Protein AF-A0A227IYP2-F1 (afdb_monomer)

Secondary structure (DSSP, 8-state):
----TTHHHHHHHHHTTT--SSTT-----GGGPPPHHHHHTT--HHHHHHHT--HHHHTT-----PPPPPPHHHHHHHHHS-TT-

pLDDT: mean 77.69, std 10.62, range [50.75, 90.12]

Nearest PDB structures (foldseek):
  9c88-assembly1_A  TM=8.654E-01  e=6.191E-08  Escherichia coli
  8et3-assembly1_A  TM=8.624E-01  e=2.124E-07  Escherichia coli
  6wrf-assembly1_C  TM=9.137E-01  e=6.850E-07  Escherichia coli K-12
  8et3-assembly1_F  TM=8.405E-01  e=1.765E-07  Escherichia coli
  9c88-assembly1_F  TM=8.348E-01  e=1.765E-07 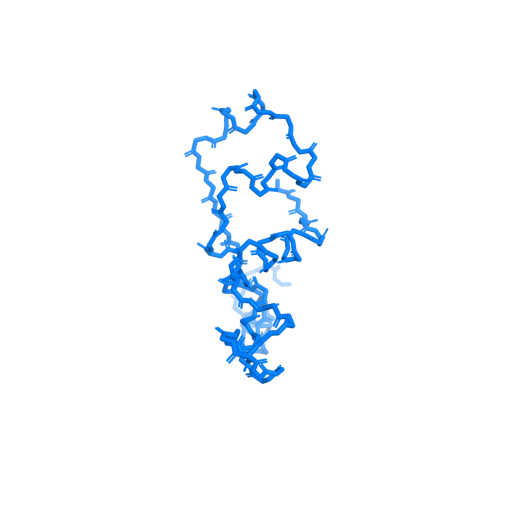 Escherichia coli

Foldseek 3Di:
DDDLPCLLVLLCVVVLPQQDPDPRGDPDDPVPDDDSQVSQVSDDPVSVVVSPDDSVVVVVCPDDDTDDDDDPVNVVCVVPPDPPD

Solvent-accessible surface area (backbone atoms only — not comparable to full-atom values): 5634 Å² total; per-residue (Å²): 140,77,86,68,81,67,48,51,57,52,42,46,60,62,75,49,69,59,65,54,93,56,102,85,36,58,82,78,59,87,88,70,68,73,52,64,42,65,40,45,73,66,67,49,73,68,45,46,41,74,72,67,47,56,69,76,60,55,72,71,48,90,72,85,83,70,74,66,74,81,50,73,67,54,52,52,44,57,70,72,68,53,97,82,104

Radius of gyration: 17.02 Å; Cα contacts (8 Å, |Δi|>4): 47; chains: 1; bounding box: 42×40×37 Å

Organism: Vibrio parahaemolyticus (NCBI:txid670)

Sequence (85 aa):
GGAFAGLDKVIEQRVATGTGIGFGAEVRSKNETKTVGELFTQVEPEDLVKYGLIPEFIGRLPVTTTLTELDEEALIQILCEPKNA

Mean predicted aligned error: 9.42 Å

Structure (mmCIF, N/CA/C/O backbone):
data_AF-A0A227IYP2-F1
#
_entry.id   AF-A0A227IYP2-F1
#
loop_
_atom_site.group_PDB
_atom_site.id
_atom_site.type_symbol
_atom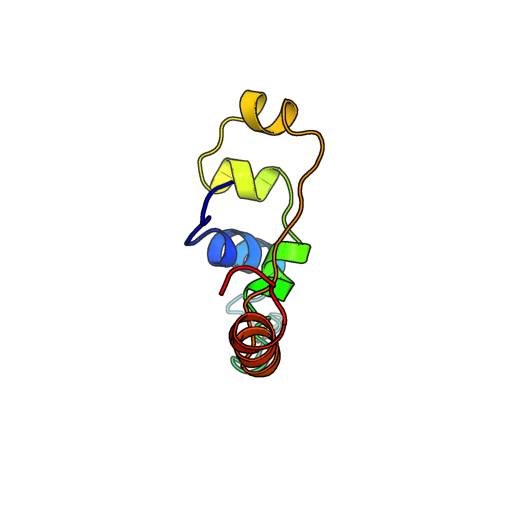_site.label_atom_id
_atom_site.label_alt_id
_atom_site.label_comp_id
_atom_site.label_asym_id
_atom_site.label_entity_id
_atom_site.label_seq_id
_atom_site.pdbx_PDB_ins_code
_atom_site.Cartn_x
_atom_site.Cartn_y
_atom_site.Cartn_z
_atom_site.occupancy
_atom_site.B_iso_or_equiv
_atom_site.auth_seq_id
_atom_site.auth_comp_id
_atom_site.auth_asym_id
_atom_site.auth_atom_id
_atom_site.pdbx_PDB_model_num
ATOM 1 N N . GLY A 1 1 ? -8.472 10.043 -1.933 1.00 58.81 1 GLY A N 1
ATOM 2 C CA . GLY A 1 1 ? -7.951 8.761 -1.425 1.00 58.81 1 GLY A CA 1
ATOM 3 C C . GLY A 1 1 ? -8.744 7.635 -2.048 1.00 58.81 1 GLY A C 1
ATOM 4 O O . GLY A 1 1 ? -9.912 7.850 -2.343 1.00 58.81 1 GLY A O 1
ATOM 5 N N . GLY A 1 2 ? -8.116 6.488 -2.294 1.00 73.31 2 GLY A N 1
ATOM 6 C CA . GLY A 1 2 ? -8.764 5.296 -2.842 1.00 73.31 2 GLY A CA 1
ATOM 7 C C . GLY A 1 2 ? -8.269 4.045 -2.120 1.00 73.31 2 GLY A C 1
ATOM 8 O O . GLY A 1 2 ? -7.176 4.056 -1.559 1.00 73.31 2 GLY A O 1
ATOM 9 N N . ALA A 1 3 ? -9.078 2.988 -2.116 1.00 69.44 3 ALA A N 1
ATOM 10 C CA . ALA A 1 3 ? -8.654 1.672 -1.658 1.00 69.44 3 ALA A C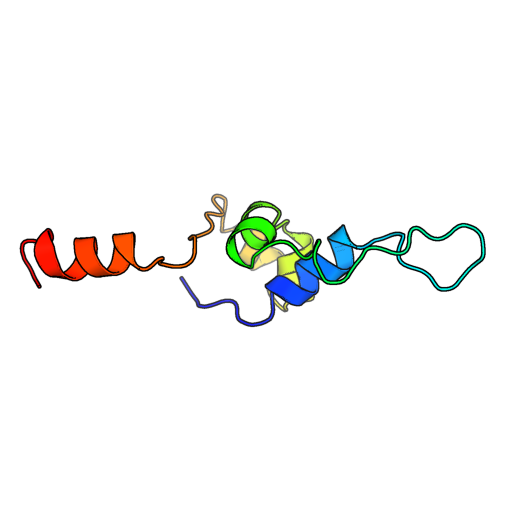A 1
ATOM 11 C C . ALA A 1 3 ? -7.864 1.017 -2.802 1.00 69.44 3 ALA A C 1
ATOM 13 O O . ALA A 1 3 ? -8.450 0.549 -3.777 1.00 69.44 3 ALA A O 1
ATOM 14 N N . PHE A 1 4 ? -6.533 1.072 -2.740 1.00 80.31 4 PHE A N 1
ATOM 15 C CA . PHE A 1 4 ? -5.627 0.532 -3.761 1.00 80.31 4 PHE A CA 1
ATOM 16 C C . PHE A 1 4 ? -5.545 -1.003 -3.677 1.00 80.31 4 PHE A C 1
ATOM 18 O O . PHE A 1 4 ? -4.500 -1.572 -3.371 1.00 80.31 4 PHE A O 1
ATOM 25 N N . ALA A 1 5 ? -6.673 -1.681 -3.891 1.00 82.25 5 ALA A N 1
ATOM 26 C CA . ALA A 1 5 ? -6.772 -3.133 -3.798 1.00 82.25 5 ALA A CA 1
ATOM 27 C C . ALA A 1 5 ? -5.866 -3.816 -4.836 1.00 82.25 5 ALA A C 1
ATOM 29 O O . ALA A 1 5 ? -5.985 -3.558 -6.032 1.00 82.25 5 ALA A O 1
ATOM 30 N N . GLY A 1 6 ? -4.982 -4.711 -4.393 1.00 83.44 6 GLY A N 1
ATOM 31 C CA . GLY A 1 6 ? -4.025 -5.401 -5.258 1.00 83.44 6 GLY A CA 1
ATOM 32 C C . GLY A 1 6 ? -2.675 -4.694 -5.398 1.00 83.44 6 GLY A C 1
ATOM 33 O O . GLY A 1 6 ? -1.758 -5.284 -5.969 1.00 83.44 6 GLY A O 1
ATOM 34 N N . LEU A 1 7 ? -2.515 -3.475 -4.866 1.00 87.50 7 LEU A N 1
ATOM 35 C CA . LEU A 1 7 ? -1.213 -2.800 -4.794 1.00 87.50 7 LEU A CA 1
ATOM 36 C C . LEU A 1 7 ? -0.238 -3.547 -3.869 1.00 87.50 7 LEU A C 1
ATOM 38 O O . LEU A 1 7 ? 0.955 -3.598 -4.148 1.00 87.50 7 LEU A O 1
ATOM 42 N N . ASP A 1 8 ? -0.756 -4.195 -2.826 1.00 86.44 8 ASP A N 1
ATOM 43 C CA . ASP A 1 8 ? -0.037 -5.100 -1.924 1.00 86.44 8 ASP A CA 1
ATOM 44 C C . ASP A 1 8 ? 0.753 -6.160 -2.696 1.00 86.44 8 ASP A C 1
ATOM 46 O O . ASP A 1 8 ? 1.940 -6.344 -2.445 1.00 86.44 8 ASP A O 1
ATOM 50 N N . LYS A 1 9 ? 0.138 -6.778 -3.711 1.00 86.75 9 LYS A N 1
ATOM 51 C CA . LYS A 1 9 ? 0.784 -7.801 -4.546 1.00 86.75 9 LYS A CA 1
ATOM 52 C C . LYS A 1 9 ? 1.894 -7.230 -5.419 1.00 86.75 9 LYS A C 1
ATOM 54 O O . LYS A 1 9 ? 2.898 -7.898 -5.643 1.00 86.75 9 LYS A O 1
ATOM 59 N N . VAL A 1 10 ? 1.715 -6.010 -5.929 1.00 88.50 10 VAL A N 1
ATOM 60 C CA . VAL A 1 10 ? 2.730 -5.331 -6.752 1.00 88.50 10 VAL A CA 1
ATOM 61 C C . VAL A 1 10 ? 3.966 -5.030 -5.906 1.00 88.50 10 VAL A C 1
ATOM 63 O O . VAL A 1 10 ? 5.085 -5.343 -6.316 1.00 88.50 10 VAL A O 1
ATOM 66 N N . ILE A 1 11 ? 3.754 -4.502 -4.698 1.00 87.81 11 ILE A N 1
ATOM 67 C CA . ILE A 1 11 ? 4.827 -4.215 -3.742 1.00 87.81 11 ILE A CA 1
ATOM 68 C C . ILE A 1 11 ? 5.495 -5.519 -3.285 1.00 87.81 11 ILE A C 1
ATOM 70 O O . ILE A 1 11 ? 6.723 -5.610 -3.257 1.00 87.81 11 ILE A O 1
ATOM 74 N N . GLU A 1 12 ? 4.710 -6.553 -2.969 1.00 85.75 12 GLU A N 1
ATOM 75 C CA . GLU A 1 12 ? 5.216 -7.866 -2.563 1.00 85.75 12 GLU A CA 1
ATOM 76 C C . GLU A 1 12 ? 6.115 -8.475 -3.642 1.00 85.75 12 GLU A C 1
ATOM 78 O O . GLU A 1 12 ? 7.228 -8.897 -3.335 1.00 85.75 12 GLU A O 1
ATOM 83 N N . GLN A 1 13 ? 5.695 -8.454 -4.910 1.00 85.12 13 GLN A N 1
ATOM 84 C CA . GLN A 1 13 ? 6.498 -8.9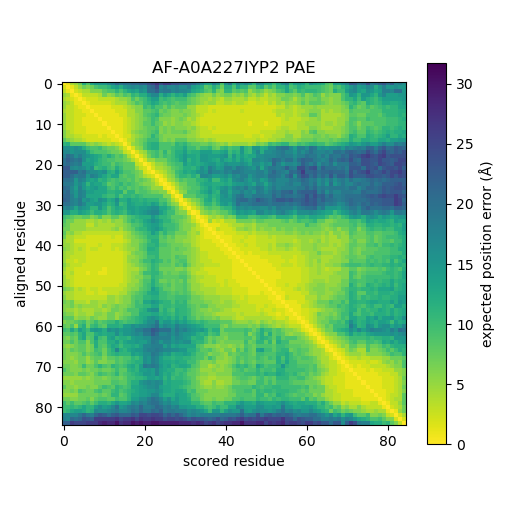62 -6.026 1.00 85.12 13 GLN A CA 1
ATOM 85 C C . GLN A 1 13 ? 7.859 -8.271 -6.134 1.00 85.12 13 GLN A C 1
ATOM 87 O O . GLN A 1 13 ? 8.858 -8.929 -6.424 1.00 85.12 13 GLN A O 1
ATOM 92 N N . ARG A 1 14 ? 7.922 -6.961 -5.873 1.00 86.12 14 ARG A N 1
ATOM 93 C CA . ARG A 1 14 ? 9.186 -6.218 -5.865 1.00 86.12 14 ARG A CA 1
ATOM 94 C C . ARG A 1 14 ? 10.042 -6.564 -4.642 1.00 86.12 14 ARG A C 1
ATOM 96 O O . ARG A 1 14 ? 11.239 -6.809 -4.773 1.00 86.12 14 ARG A O 1
ATOM 103 N N . VAL 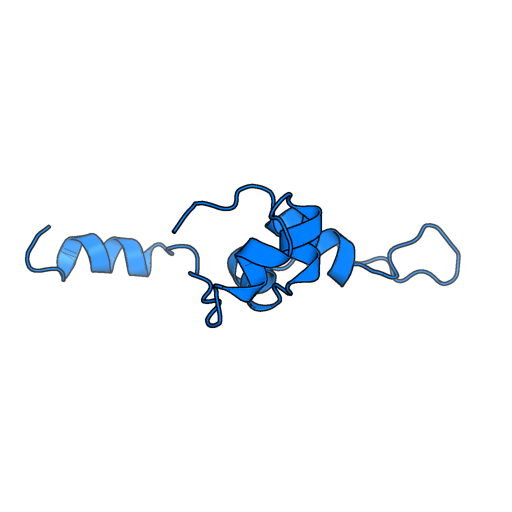A 1 15 ? 9.455 -6.610 -3.449 1.00 82.00 15 VAL A N 1
ATOM 104 C CA . VAL A 1 15 ? 10.181 -6.884 -2.190 1.00 82.00 15 VAL A CA 1
ATOM 105 C C . VAL A 1 15 ? 10.625 -8.354 -2.081 1.00 82.00 15 VAL A C 1
ATOM 107 O O . VAL A 1 15 ? 11.602 -8.672 -1.396 1.00 82.00 15 VAL A O 1
ATOM 110 N N . ALA A 1 16 ? 9.947 -9.268 -2.774 1.00 75.06 16 ALA A N 1
ATOM 111 C CA . ALA A 1 16 ? 10.260 -10.696 -2.814 1.00 75.06 16 ALA A CA 1
ATOM 112 C C . ALA A 1 16 ? 11.364 -11.074 -3.825 1.00 75.06 16 ALA A C 1
ATOM 114 O O . ALA A 1 16 ? 11.610 -12.267 -4.040 1.00 75.06 16 ALA A O 1
ATOM 115 N N . THR A 1 17 ? 12.049 -10.095 -4.432 1.00 63.88 17 THR A N 1
ATOM 116 C CA . THR A 1 17 ? 13.152 -10.326 -5.382 1.00 63.88 17 THR A CA 1
ATOM 117 C C . THR A 1 17 ? 14.222 -11.239 -4.759 1.00 63.88 17 THR A C 1
ATOM 119 O O . THR A 1 17 ? 14.807 -10.899 -3.736 1.00 63.88 17 THR A O 1
ATOM 122 N N . GLY A 1 18 ? 14.453 -12.417 -5.359 1.00 59.88 18 GLY A N 1
ATOM 123 C CA . GLY A 1 18 ? 15.370 -13.457 -4.849 1.00 59.88 18 GLY A CA 1
ATOM 124 C C . GLY A 1 18 ? 14.710 -14.803 -4.504 1.00 59.88 18 GLY A C 1
ATOM 125 O O . GLY A 1 18 ? 15.405 -15.809 -4.363 1.00 59.88 18 GLY A O 1
ATOM 126 N N . THR A 1 19 ? 13.376 -14.857 -4.454 1.00 62.34 19 THR A N 1
ATOM 127 C CA . THR A 1 19 ? 12.590 -16.090 -4.243 1.00 62.34 19 THR A CA 1
ATOM 128 C C . THR A 1 19 ? 12.417 -16.880 -5.553 1.00 62.34 19 THR A C 1
ATOM 130 O O . THR A 1 19 ? 11.342 -16.973 -6.138 1.00 62.34 19 THR A O 1
ATOM 133 N N . GLY A 1 20 ? 13.520 -17.405 -6.088 1.00 62.69 20 GLY A N 1
ATOM 134 C CA . GLY A 1 20 ? 13.529 -18.231 -7.302 1.00 62.69 20 GLY A CA 1
ATOM 135 C C . GLY A 1 20 ? 13.460 -19.736 -7.022 1.00 62.69 20 GLY A C 1
ATOM 136 O O . GLY A 1 20 ? 13.698 -20.197 -5.912 1.00 62.69 20 GLY A O 1
ATOM 137 N N . ILE A 1 21 ? 13.194 -20.539 -8.054 1.00 67.38 21 ILE A N 1
ATOM 138 C CA . ILE A 1 21 ? 13.479 -21.981 -8.016 1.00 67.38 21 ILE A CA 1
ATOM 139 C C . ILE A 1 21 ? 14.945 -22.158 -8.432 1.00 67.38 21 ILE A C 1
ATOM 141 O O . ILE A 1 21 ? 15.299 -21.889 -9.577 1.00 67.38 21 ILE A O 1
ATOM 145 N N . GLY A 1 22 ? 15.809 -22.587 -7.511 1.00 64.81 22 GLY A N 1
ATOM 146 C CA . GLY A 1 22 ? 17.223 -22.843 -7.793 1.00 64.81 22 GLY A CA 1
ATOM 147 C C . GLY A 1 22 ? 18.046 -23.071 -6.526 1.00 64.81 22 GLY A C 1
ATOM 148 O O . GLY A 1 22 ? 17.687 -22.599 -5.454 1.00 64.81 22 GLY A O 1
ATOM 149 N N . PHE A 1 23 ? 19.170 -23.781 -6.648 1.00 69.50 23 PHE A N 1
ATOM 150 C CA . PHE A 1 23 ? 20.019 -24.208 -5.521 1.00 69.50 23 PHE A CA 1
ATOM 151 C C . PHE A 1 23 ? 20.633 -23.069 -4.678 1.00 69.50 23 PHE A C 1
ATOM 153 O O . PHE A 1 23 ? 21.205 -23.345 -3.629 1.00 69.50 23 PHE A O 1
ATOM 160 N N . GLY A 1 24 ? 20.526 -21.810 -5.120 1.00 68.38 24 GLY A N 1
ATOM 161 C CA . GLY A 1 24 ? 20.972 -20.617 -4.388 1.00 68.38 24 GLY A CA 1
ATOM 162 C C . GLY A 1 24 ? 19.854 -19.620 -4.069 1.00 68.38 24 GLY A C 1
ATOM 163 O O . GLY A 1 24 ? 20.153 -18.471 -3.764 1.00 68.38 24 GLY A O 1
ATOM 164 N N . ALA A 1 25 ? 18.585 -20.013 -4.203 1.00 69.88 25 ALA A N 1
ATOM 165 C CA . ALA A 1 25 ? 17.459 -19.139 -3.904 1.00 69.88 25 ALA A CA 1
ATOM 166 C C . ALA A 1 25 ? 17.079 -19.197 -2.419 1.00 69.88 25 ALA A C 1
ATOM 168 O O . ALA A 1 25 ? 16.974 -20.279 -1.836 1.00 69.88 25 ALA A O 1
ATOM 169 N N . GLU A 1 26 ? 16.825 -18.034 -1.818 1.00 65.62 26 GLU A N 1
ATOM 170 C CA . GLU A 1 26 ? 16.229 -17.965 -0.485 1.00 65.62 26 GLU A CA 1
ATOM 171 C C . GLU A 1 26 ? 14.751 -18.356 -0.570 1.00 65.62 26 GLU A C 1
ATOM 173 O O . GLU A 1 26 ? 13.921 -17.644 -1.140 1.00 65.62 26 GLU A O 1
ATOM 178 N N . VAL A 1 27 ? 14.411 -19.512 0.002 1.00 64.31 27 VAL A N 1
ATOM 179 C CA . VAL A 1 27 ? 13.022 -19.958 0.130 1.00 64.31 27 VAL A CA 1
ATOM 180 C C . VAL A 1 27 ? 12.428 -19.304 1.374 1.00 64.31 27 VAL A C 1
ATOM 182 O O . VAL A 1 27 ? 12.628 -19.782 2.489 1.00 64.31 27 VAL A O 1
ATOM 185 N N . ARG A 1 28 ? 11.696 -18.200 1.191 1.00 63.19 28 ARG A N 1
ATOM 186 C CA . ARG A 1 28 ? 10.942 -17.570 2.284 1.00 63.19 28 ARG A CA 1
ATOM 187 C C . ARG A 1 28 ? 9.739 -18.432 2.669 1.00 63.19 28 ARG A C 1
ATOM 189 O O . ARG A 1 28 ? 9.014 -18.933 1.807 1.00 63.19 28 ARG A O 1
ATOM 196 N N . SER A 1 29 ? 9.534 -18.622 3.972 1.00 59.44 29 SER A N 1
ATOM 197 C CA . SER A 1 29 ? 8.391 -19.369 4.505 1.00 59.44 29 SER A CA 1
ATOM 198 C C . SER A 1 29 ? 7.104 -18.555 4.357 1.00 59.44 29 SER A C 1
ATOM 200 O O . SER A 1 29 ? 7.112 -17.340 4.535 1.00 59.44 29 SER A O 1
ATOM 202 N N . LYS A 1 30 ? 5.968 -19.221 4.108 1.00 57.03 30 LYS A N 1
ATOM 203 C CA . LYS A 1 30 ? 4.641 -18.573 4.037 1.00 57.03 30 LYS A CA 1
ATOM 204 C C . LYS A 1 30 ? 4.226 -17.853 5.329 1.00 57.03 30 LYS A C 1
ATOM 206 O O . LYS A 1 30 ? 3.280 -17.087 5.294 1.00 57.03 30 LYS A O 1
ATOM 211 N N . ASN A 1 31 ? 4.905 -18.102 6.449 1.00 54.47 31 ASN A N 1
ATOM 212 C CA . ASN A 1 31 ? 4.661 -17.412 7.722 1.00 54.47 31 ASN A CA 1
ATOM 213 C C . ASN A 1 31 ? 5.442 -16.093 7.873 1.00 54.47 31 ASN A C 1
ATOM 215 O O . ASN A 1 31 ? 5.293 -15.425 8.888 1.00 54.47 31 ASN A O 1
ATOM 219 N N . GLU A 1 32 ? 6.277 -15.729 6.899 1.00 59.47 32 GLU A N 1
ATOM 220 C CA . GLU A 1 32 ? 7.082 -14.498 6.902 1.00 59.47 32 GLU A CA 1
ATOM 221 C C . GLU A 1 32 ? 6.511 -13.426 5.952 1.00 59.47 32 GLU A C 1
ATOM 223 O O . GLU A 1 32 ? 7.168 -12.436 5.628 1.00 59.47 32 GLU A O 1
ATOM 228 N N . THR A 1 33 ? 5.286 -13.630 5.458 1.00 64.31 33 THR A N 1
ATOM 229 C CA . THR A 1 33 ? 4.560 -12.636 4.662 1.00 64.31 33 THR A CA 1
ATOM 230 C C . THR A 1 33 ? 4.191 -11.445 5.533 1.00 64.31 33 THR A C 1
ATOM 232 O O . THR A 1 33 ? 3.442 -11.582 6.500 1.00 64.31 33 THR A O 1
ATOM 235 N N . LYS A 1 34 ? 4.721 -10.278 5.160 1.00 71.75 34 LYS A N 1
ATOM 236 C CA . LYS A 1 34 ? 4.382 -8.981 5.753 1.00 71.75 34 LYS A CA 1
ATOM 237 C C . LYS A 1 34 ? 2.881 -8.716 5.625 1.00 71.75 34 LYS A C 1
ATOM 239 O O . LYS A 1 34 ? 2.259 -9.101 4.634 1.00 71.75 34 LYS A O 1
ATOM 244 N N . THR A 1 35 ? 2.311 -8.035 6.611 1.00 79.25 35 THR A N 1
ATOM 245 C CA . THR A 1 35 ? 0.914 -7.579 6.564 1.00 79.25 35 THR A CA 1
ATOM 246 C C . THR A 1 35 ? 0.715 -6.520 5.472 1.00 79.25 35 THR A C 1
ATOM 248 O O . THR A 1 35 ? 1.670 -5.878 5.027 1.00 79.25 35 THR A O 1
ATOM 251 N N . VAL A 1 36 ? -0.532 -6.295 5.039 1.00 76.88 36 VAL A N 1
ATOM 252 C CA . VAL A 1 36 ? -0.856 -5.293 4.003 1.00 76.88 36 VAL A CA 1
ATOM 253 C C . VAL A 1 36 ? -0.374 -3.901 4.418 1.00 76.88 36 VAL A C 1
ATOM 255 O O . VAL A 1 36 ? 0.243 -3.197 3.618 1.00 76.88 36 VAL A O 1
ATOM 258 N N . GLY A 1 37 ? -0.574 -3.532 5.688 1.00 78.81 37 GLY A N 1
ATOM 259 C CA . GLY A 1 37 ? -0.080 -2.271 6.243 1.00 78.81 37 GLY A CA 1
ATOM 260 C C . GLY A 1 37 ? 1.443 -2.127 6.140 1.00 78.81 37 GLY A C 1
ATOM 261 O O . GLY A 1 37 ? 1.937 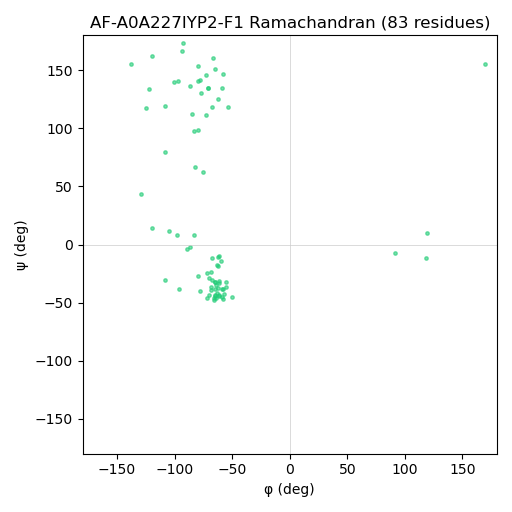-1.091 5.700 1.00 78.81 37 GLY A O 1
ATOM 262 N N . GLU A 1 38 ? 2.198 -3.177 6.472 1.00 81.12 38 GLU A N 1
ATOM 263 C CA . GLU A 1 38 ? 3.666 -3.196 6.375 1.00 81.12 38 GLU A CA 1
ATOM 264 C C . GLU A 1 38 ? 4.190 -3.207 4.934 1.00 81.12 38 GLU A C 1
ATOM 266 O O . GLU A 1 38 ? 5.296 -2.734 4.666 1.00 81.12 38 GLU A O 1
ATOM 271 N N . LEU A 1 39 ? 3.436 -3.769 3.989 1.00 83.44 39 LEU A N 1
ATOM 272 C CA . LEU A 1 39 ? 3.763 -3.660 2.568 1.00 83.44 39 LEU A CA 1
ATOM 273 C C . LEU A 1 39 ? 3.541 -2.228 2.088 1.00 83.44 39 LEU A C 1
ATOM 275 O O . LEU A 1 39 ? 4.396 -1.660 1.417 1.00 83.44 39 LEU A O 1
ATOM 279 N N . PHE A 1 40 ? 2.437 -1.607 2.490 1.00 85.12 40 PHE A N 1
ATOM 280 C CA . PHE A 1 40 ? 2.085 -0.259 2.067 1.00 85.12 40 PHE A CA 1
ATOM 281 C C . PHE A 1 40 ? 3.101 0.784 2.550 1.00 85.12 40 PHE A C 1
ATOM 283 O O . PHE A 1 40 ? 3.415 1.701 1.799 1.00 85.12 40 PHE A O 1
ATOM 290 N N . THR A 1 41 ? 3.703 0.633 3.736 1.00 84.50 41 THR A N 1
ATOM 291 C CA . THR A 1 41 ? 4.789 1.530 4.195 1.00 84.50 41 THR A CA 1
ATOM 292 C C . THR A 1 41 ? 6.037 1.500 3.308 1.00 84.50 41 THR A C 1
ATOM 294 O O . THR A 1 41 ? 6.836 2.431 3.361 1.00 84.50 41 THR A O 1
ATOM 297 N N . GLN A 1 42 ? 6.201 0.467 2.481 1.00 85.44 42 GLN A N 1
ATOM 298 C CA . GLN A 1 42 ? 7.303 0.327 1.529 1.00 85.44 42 GLN A CA 1
ATOM 299 C C . GLN A 1 42 ? 6.926 0.768 0.107 1.00 85.44 42 GLN A C 1
ATOM 301 O O . GLN A 1 42 ? 7.705 0.528 -0.809 1.00 85.44 42 GLN A O 1
ATOM 306 N N . VAL A 1 43 ? 5.754 1.367 -0.123 1.00 87.38 43 VAL A N 1
ATOM 307 C CA . VAL A 1 43 ? 5.328 1.771 -1.473 1.00 87.38 43 VAL A CA 1
ATOM 308 C C . VAL A 1 43 ? 6.319 2.750 -2.116 1.00 87.38 43 VAL A C 1
ATOM 310 O O . VAL A 1 43 ? 6.735 3.729 -1.496 1.00 87.38 43 VAL A O 1
ATOM 313 N N . GLU A 1 44 ? 6.662 2.524 -3.384 1.00 87.38 44 GLU A N 1
ATOM 314 C CA . GLU A 1 44 ? 7.435 3.469 -4.196 1.00 87.38 44 GLU A CA 1
ATOM 315 C C . GLU A 1 44 ? 6.644 3.922 -5.435 1.00 87.38 44 GLU A C 1
ATOM 317 O O . GLU A 1 44 ? 5.689 3.261 -5.858 1.00 87.38 44 GLU A O 1
ATOM 322 N N . PRO A 1 45 ? 7.048 5.035 -6.080 1.00 86.88 45 PRO A N 1
ATOM 323 C CA . PRO A 1 45 ? 6.389 5.527 -7.288 1.00 86.88 45 PRO A CA 1
ATOM 324 C C . PRO A 1 45 ? 6.311 4.498 -8.421 1.00 86.88 45 PRO A C 1
ATOM 326 O O . PRO A 1 45 ? 5.342 4.495 -9.176 1.00 86.88 45 PRO A O 1
ATOM 329 N N . GLU A 1 46 ? 7.296 3.605 -8.548 1.00 88.19 46 GLU A N 1
ATOM 330 C CA . GLU A 1 46 ? 7.273 2.564 -9.580 1.00 88.19 46 GLU A CA 1
ATOM 331 C C . GLU A 1 46 ? 6.167 1.520 -9.372 1.00 88.19 46 GLU A C 1
ATOM 333 O O . GLU A 1 46 ? 5.618 1.016 -10.356 1.00 88.19 46 GLU A O 1
ATOM 338 N N . ASP A 1 47 ? 5.782 1.240 -8.124 1.00 89.88 47 ASP A N 1
ATOM 339 C CA . ASP A 1 47 ? 4.674 0.334 -7.809 1.00 89.88 47 ASP A CA 1
ATOM 340 C C . ASP A 1 47 ? 3.347 0.952 -8.251 1.00 89.88 47 ASP A C 1
ATOM 342 O O . ASP A 1 47 ? 2.494 0.276 -8.823 1.00 89.88 47 ASP A O 1
ATOM 346 N N . LEU A 1 48 ? 3.201 2.266 -8.062 1.00 88.25 48 LEU A N 1
ATOM 347 C CA . LEU A 1 48 ? 2.034 3.034 -8.496 1.00 88.25 48 LEU A CA 1
ATOM 348 C C . LEU A 1 48 ? 1.907 3.060 -10.024 1.00 88.25 48 LEU A C 1
ATOM 350 O O . LEU A 1 48 ? 0.799 2.934 -10.550 1.00 88.25 48 LEU A O 1
ATOM 354 N N . VAL A 1 49 ? 3.029 3.165 -10.743 1.00 88.94 49 VAL A N 1
ATOM 355 C CA . VAL A 1 49 ? 3.042 3.065 -12.211 1.00 88.94 49 VAL A CA 1
ATOM 356 C C . VAL A 1 49 ? 2.643 1.663 -12.665 1.00 88.94 49 VAL A C 1
ATOM 358 O O . VAL A 1 49 ? 1.765 1.526 -13.515 1.00 88.94 49 VAL A O 1
ATOM 361 N N . LYS A 1 50 ? 3.225 0.612 -12.070 1.00 89.00 50 LYS A N 1
ATOM 362 C CA . LYS A 1 50 ? 2.881 -0.792 -12.369 1.00 89.00 50 LYS A CA 1
ATOM 363 C C . LYS A 1 50 ? 1.421 -1.121 -12.046 1.00 89.00 50 LYS A C 1
ATOM 365 O O . LYS A 1 50 ? 0.808 -1.912 -12.755 1.00 89.00 50 LYS A O 1
ATOM 370 N N . TYR A 1 51 ? 0.861 -0.495 -11.014 1.00 89.94 51 TYR A N 1
ATOM 371 C CA . TYR A 1 51 ? -0.551 -0.602 -10.653 1.00 89.94 51 TYR A CA 1
ATOM 372 C C . TYR A 1 51 ? -1.486 0.060 -11.684 1.00 89.94 51 TYR A C 1
ATOM 374 O O . TYR A 1 51 ? -2.649 -0.322 -11.792 1.00 89.94 51 TYR A O 1
ATOM 382 N N . GLY A 1 52 ? -0.985 1.018 -12.473 1.00 87.50 52 GLY A N 1
ATOM 383 C CA . GLY A 1 52 ? -1.721 1.650 -13.573 1.00 87.50 52 GLY A CA 1
ATOM 384 C C . GLY A 1 52 ? -1.914 3.161 -13.439 1.00 87.50 52 GLY A C 1
ATOM 385 O O . GLY A 1 52 ? -2.677 3.745 -14.208 1.00 87.50 52 GLY A O 1
ATOM 386 N N . LEU A 1 53 ? -1.247 3.817 -12.485 1.00 87.38 53 LEU A N 1
ATOM 387 C CA . LEU A 1 53 ? -1.217 5.278 -12.422 1.00 87.38 53 LEU A CA 1
ATOM 388 C C . LEU A 1 53 ? -0.202 5.836 -13.425 1.00 87.38 53 LEU A C 1
ATOM 390 O O . LEU A 1 53 ? 0.892 5.307 -13.599 1.00 87.38 53 LEU A O 1
ATOM 394 N N . ILE A 1 54 ? -0.549 6.948 -14.069 1.00 90.12 54 ILE A N 1
ATOM 395 C CA . ILE A 1 54 ? 0.362 7.615 -15.003 1.00 90.12 54 ILE A CA 1
ATOM 396 C C . ILE A 1 54 ? 1.430 8.432 -14.242 1.00 90.12 54 ILE A C 1
ATOM 398 O O . ILE A 1 54 ? 1.097 9.072 -13.234 1.00 90.12 54 ILE A O 1
ATOM 402 N N . PRO A 1 55 ? 2.697 8.459 -14.701 1.00 85.50 55 PRO A N 1
ATOM 403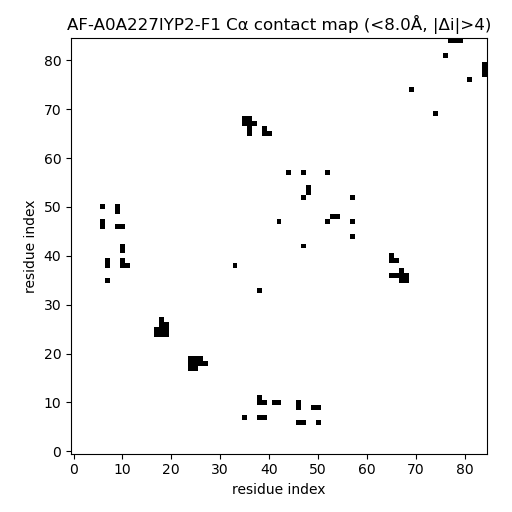 C CA . PRO A 1 55 ? 3.792 9.161 -14.021 1.00 85.50 55 PRO A CA 1
ATOM 404 C C . PRO A 1 55 ? 3.518 10.645 -13.752 1.00 85.50 55 PRO A C 1
ATOM 406 O O . PRO A 1 55 ? 3.867 11.166 -12.692 1.00 85.50 55 PRO A O 1
ATOM 409 N N . GLU A 1 56 ? 2.840 11.329 -14.673 1.00 89.06 56 GLU A N 1
ATOM 410 C CA . GLU A 1 56 ? 2.496 12.746 -14.552 1.00 89.06 56 GLU A CA 1
ATOM 411 C C . GLU A 1 56 ? 1.528 13.011 -13.397 1.00 89.06 56 GLU A C 1
ATOM 413 O O . GLU A 1 56 ? 1.567 14.079 -12.786 1.00 89.06 56 GLU A O 1
ATOM 418 N N . PHE A 1 57 ? 0.648 12.053 -13.095 1.00 83.31 57 PHE A N 1
ATOM 419 C CA . PHE A 1 57 ? -0.306 12.156 -11.994 1.00 83.31 57 PHE A CA 1
ATOM 420 C C . PHE A 1 57 ? 0.369 11.879 -10.649 1.00 83.31 57 PHE A C 1
ATOM 422 O O . PHE A 1 57 ? 0.134 12.612 -9.690 1.00 83.31 57 PHE A O 1
ATOM 429 N N . ILE A 1 58 ? 1.268 10.892 -10.596 1.00 83.62 58 ILE A N 1
ATOM 430 C CA . ILE A 1 58 ? 2.065 10.585 -9.398 1.00 83.62 58 ILE A CA 1
ATOM 431 C C . ILE A 1 58 ? 2.975 11.770 -9.047 1.00 83.62 58 ILE A C 1
ATOM 433 O O . ILE A 1 58 ? 3.039 12.174 -7.891 1.00 83.62 58 ILE A O 1
ATOM 437 N N . GLY A 1 59 ? 3.601 12.409 -10.041 1.00 81.75 59 GLY A N 1
ATOM 438 C CA . GLY A 1 59 ? 4.449 13.589 -9.833 1.00 81.75 59 GLY A CA 1
ATOM 439 C C . GLY A 1 59 ? 3.719 14.815 -9.265 1.00 81.75 59 GLY A C 1
ATOM 440 O O . GLY A 1 59 ? 4.361 15.719 -8.736 1.00 81.75 59 GLY A O 1
ATOM 441 N N . ARG A 1 60 ? 2.381 14.857 -9.337 1.00 86.75 60 ARG A N 1
ATOM 442 C CA . ARG A 1 60 ? 1.547 15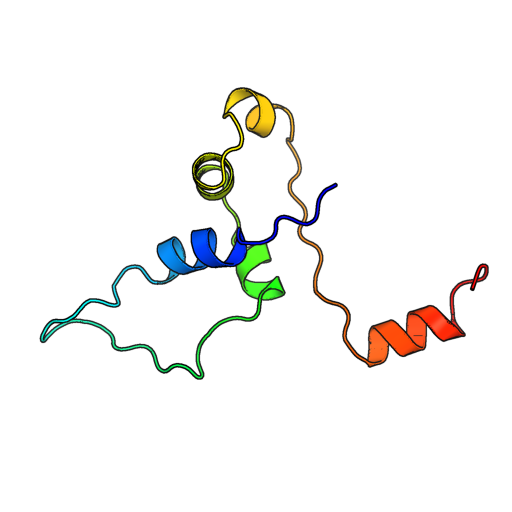.908 -8.721 1.00 86.75 60 ARG A CA 1
ATOM 443 C C . ARG A 1 60 ? 1.127 15.589 -7.286 1.00 86.75 60 ARG A C 1
ATOM 445 O O . ARG A 1 60 ? 0.487 16.427 -6.653 1.00 86.75 60 ARG A O 1
ATOM 452 N N . LEU A 1 61 ? 1.470 14.407 -6.777 1.00 76.00 61 LEU A N 1
ATOM 453 C CA . LEU A 1 61 ? 1.198 13.961 -5.415 1.00 76.00 61 LEU A CA 1
ATOM 454 C C . LEU A 1 61 ? 2.519 13.942 -4.624 1.00 76.00 61 LEU A C 1
ATOM 456 O O . LEU A 1 61 ? 3.118 12.884 -4.452 1.00 76.00 61 LEU A O 1
ATOM 460 N N . PRO A 1 62 ? 3.003 15.102 -4.135 1.00 66.69 62 PRO A N 1
ATOM 461 C CA . PRO A 1 62 ? 4.289 15.195 -3.437 1.00 66.69 62 PRO A CA 1
ATOM 462 C C . PRO A 1 62 ? 4.302 14.482 -2.077 1.00 66.69 62 PRO A C 1
ATOM 464 O O . PRO A 1 62 ? 5.365 14.313 -1.488 1.00 66.69 62 PRO A O 1
ATOM 467 N N . VAL A 1 63 ? 3.134 14.082 -1.562 1.00 68.88 63 VAL A N 1
ATOM 468 C CA . VAL A 1 63 ? 2.984 13.396 -0.277 1.00 68.88 63 VAL A CA 1
ATOM 469 C C . VAL A 1 63 ? 2.229 12.094 -0.503 1.00 68.88 63 VAL A C 1
ATOM 471 O O . VAL A 1 63 ? 1.065 12.107 -0.904 1.00 68.88 63 VAL A O 1
ATOM 474 N N . THR A 1 64 ? 2.894 10.975 -0.220 1.00 67.44 64 THR A N 1
ATOM 475 C CA . THR A 1 64 ? 2.274 9.648 -0.173 1.00 67.44 64 THR A CA 1
ATOM 476 C C . THR A 1 64 ? 2.209 9.223 1.290 1.00 67.44 64 THR A C 1
ATOM 478 O O . THR A 1 64 ? 3.237 9.143 1.957 1.00 67.44 64 THR A O 1
ATOM 481 N N . THR A 1 65 ? 1.003 8.995 1.807 1.00 64.25 65 THR A N 1
ATOM 482 C CA . THR A 1 65 ? 0.778 8.479 3.164 1.00 64.25 65 THR A CA 1
ATOM 483 C C . THR A 1 65 ? -0.013 7.193 3.061 1.00 64.25 65 THR A C 1
ATOM 485 O O . THR A 1 65 ? -1.001 7.123 2.327 1.00 64.25 65 THR A O 1
ATOM 488 N N . THR A 1 66 ? 0.422 6.184 3.799 1.00 72.38 66 THR A N 1
ATOM 489 C CA . THR A 1 66 ? -0.249 4.894 3.876 1.00 72.38 66 THR A CA 1
ATOM 490 C C . THR A 1 66 ? -1.061 4.822 5.161 1.00 72.38 66 THR A C 1
ATOM 492 O O . THR A 1 66 ? -0.643 5.330 6.200 1.00 72.38 66 THR A O 1
ATOM 495 N N . LEU A 1 67 ? -2.263 4.252 5.071 1.00 70.94 67 LEU A N 1
ATOM 496 C CA . LEU A 1 67 ? -3.077 3.948 6.243 1.00 70.94 67 LEU A CA 1
ATOM 497 C C . LEU A 1 67 ? -2.859 2.487 6.621 1.00 70.94 67 LEU A C 1
ATOM 499 O O . LEU A 1 67 ? -2.751 1.629 5.744 1.00 70.94 67 LEU A O 1
ATOM 503 N N . THR A 1 68 ? -2.792 2.224 7.919 1.00 73.31 68 THR A N 1
ATOM 504 C CA . THR A 1 68 ? -2.788 0.869 8.466 1.00 73.31 68 THR A CA 1
ATOM 505 C C . THR A 1 68 ? -4.207 0.313 8.501 1.00 73.31 68 THR A C 1
ATOM 507 O O . THR A 1 68 ? -5.182 1.067 8.563 1.00 73.31 68 THR A O 1
ATOM 510 N N . GLU A 1 69 ? -4.327 -1.011 8.450 1.00 76.19 69 GLU A N 1
ATOM 511 C CA . GLU A 1 69 ? -5.608 -1.678 8.685 1.00 76.19 69 GLU A CA 1
ATOM 512 C C . GLU A 1 69 ? -6.066 -1.449 10.133 1.00 76.19 69 GLU A C 1
ATOM 514 O O . GLU A 1 69 ? -5.245 -1.238 11.027 1.00 76.19 69 GLU A O 1
ATOM 519 N N . LEU A 1 70 ? -7.385 -1.447 10.343 1.00 82.75 70 LEU A N 1
ATOM 520 C CA . LEU A 1 70 ? -7.967 -1.341 11.679 1.00 82.75 70 LEU A CA 1
ATOM 521 C C . LEU A 1 70 ? -7.846 -2.691 12.385 1.00 82.75 70 LEU A C 1
ATOM 523 O O . LEU A 1 70 ? -8.243 -3.716 11.827 1.00 82.75 70 LEU A O 1
ATOM 527 N N . ASP A 1 71 ? -7.344 -2.677 13.612 1.00 82.69 71 ASP A N 1
ATOM 528 C CA . ASP A 1 71 ? -7.401 -3.812 14.524 1.00 82.69 71 ASP A CA 1
ATOM 529 C C . ASP A 1 71 ? -8.649 -3.736 15.420 1.00 82.69 71 ASP A C 1
ATOM 531 O O . ASP A 1 71 ? -9.432 -2.783 15.380 1.00 82.69 71 ASP A O 1
ATOM 535 N N . GLU A 1 72 ? -8.879 -4.789 16.204 1.00 86.25 72 GLU A N 1
ATOM 536 C CA . GLU A 1 72 ? -10.034 -4.872 17.103 1.00 86.25 72 GLU A CA 1
ATOM 537 C C . GLU A 1 72 ? -10.052 -3.719 18.119 1.00 86.25 72 GLU A C 1
ATOM 539 O O . GLU A 1 72 ? -11.109 -3.143 18.380 1.00 86.25 72 GLU A O 1
ATOM 544 N N . GLU A 1 73 ? -8.883 -3.328 18.632 1.00 87.62 73 GLU A N 1
ATOM 545 C CA . GLU A 1 73 ? -8.750 -2.204 19.560 1.00 87.62 73 GLU A CA 1
ATOM 546 C C . GLU A 1 73 ? -9.150 -0.880 18.900 1.00 87.62 73 GLU A C 1
ATOM 548 O O . GLU A 1 73 ? -9.956 -0.135 19.465 1.00 87.62 73 GLU A O 1
ATOM 553 N N . ALA A 1 74 ? -8.687 -0.614 17.675 1.00 86.25 74 ALA A N 1
ATOM 554 C CA . ALA A 1 74 ? -9.079 0.563 16.910 1.00 86.25 74 ALA A CA 1
ATOM 555 C C . ALA A 1 74 ? -10.582 0.572 16.606 1.00 86.25 74 ALA A C 1
ATOM 557 O O . ALA A 1 74 ? -11.210 1.629 16.661 1.00 86.25 74 ALA A O 1
ATOM 558 N N . LEU A 1 75 ? -11.195 -0.583 16.327 1.00 86.62 75 LEU A N 1
ATOM 559 C CA . LEU A 1 75 ? -12.644 -0.683 16.122 1.00 86.62 75 LEU A CA 1
ATOM 560 C C . LEU A 1 75 ? -13.425 -0.349 17.398 1.00 86.62 75 LEU A C 1
ATOM 562 O O . LEU A 1 75 ? -14.398 0.404 17.337 1.00 86.62 75 LEU A O 1
ATOM 566 N N . ILE A 1 76 ? -12.991 -0.857 18.554 1.00 88.31 76 ILE A N 1
ATOM 567 C CA . ILE A 1 76 ? -13.589 -0.519 19.854 1.00 88.31 76 ILE A CA 1
ATOM 568 C C . ILE A 1 76 ? -13.438 0.981 20.128 1.00 88.31 76 ILE A C 1
ATOM 570 O O . ILE A 1 76 ? -14.398 1.635 20.537 1.00 88.31 76 ILE A O 1
ATOM 574 N N . GLN A 1 77 ? -12.266 1.551 19.851 1.00 87.81 77 GLN A N 1
ATOM 575 C CA . GLN A 1 77 ? -12.004 2.978 20.018 1.00 87.81 77 GLN A CA 1
ATOM 576 C C . GLN A 1 77 ? -12.913 3.834 19.122 1.00 87.81 77 GLN A C 1
ATOM 578 O O . GLN A 1 77 ? -13.510 4.800 19.596 1.00 87.81 77 GLN A O 1
ATOM 583 N N . ILE A 1 78 ? -13.089 3.447 17.855 1.00 87.31 78 ILE A N 1
ATOM 584 C CA . ILE A 1 78 ? -13.998 4.107 16.903 1.00 87.31 78 ILE A CA 1
ATOM 585 C C . ILE A 1 78 ? -15.457 4.043 17.370 1.00 87.31 78 ILE A C 1
ATOM 587 O O . ILE A 1 78 ? -16.220 4.961 17.092 1.00 87.31 78 ILE A O 1
ATOM 591 N N . LEU A 1 79 ? -15.872 2.994 18.080 1.00 85.75 79 LEU A N 1
ATOM 592 C CA . LEU A 1 79 ? -17.239 2.892 18.597 1.00 85.75 79 LEU A CA 1
ATOM 593 C C . LEU A 1 79 ? -17.463 3.704 19.883 1.00 85.75 79 LEU A C 1
ATOM 595 O O . LEU A 1 79 ? -18.594 4.109 20.147 1.00 85.75 79 LEU A O 1
ATOM 599 N N . CYS A 1 80 ? -16.419 3.936 20.683 1.00 84.62 80 CYS A N 1
ATOM 600 C CA . CYS A 1 80 ? -16.554 4.484 22.037 1.00 84.62 80 CYS A CA 1
ATOM 601 C C . CYS A 1 80 ? -16.073 5.936 22.206 1.00 84.62 80 CYS A C 1
ATOM 603 O O . CYS A 1 80 ? -16.596 6.647 23.064 1.00 84.62 80 CYS A O 1
ATOM 605 N N . GLU A 1 81 ? -15.074 6.387 21.447 1.00 83.50 81 GLU A N 1
ATOM 606 C CA . GLU A 1 81 ? -14.444 7.703 21.632 1.00 83.50 81 GLU A CA 1
ATOM 607 C C . GLU A 1 81 ? -14.966 8.846 20.745 1.00 83.50 81 GLU A C 1
ATOM 609 O O . GLU A 1 81 ? -15.021 9.986 21.229 1.00 83.50 81 GLU A O 1
ATOM 614 N N . PRO A 1 82 ? -15.309 8.647 19.457 1.00 85.75 82 PRO A N 1
ATOM 615 C CA . PRO A 1 82 ? -15.640 9.777 18.610 1.00 85.75 82 PRO A CA 1
ATOM 616 C C . PRO A 1 82 ? -16.986 10.384 19.003 1.00 85.75 82 PRO A C 1
ATOM 618 O O . PRO A 1 82 ? -18.000 9.715 19.159 1.00 85.75 82 PRO A O 1
ATOM 621 N N . LYS A 1 83 ? -17.004 11.718 19.086 1.00 69.06 83 LYS A N 1
ATOM 622 C CA . LYS 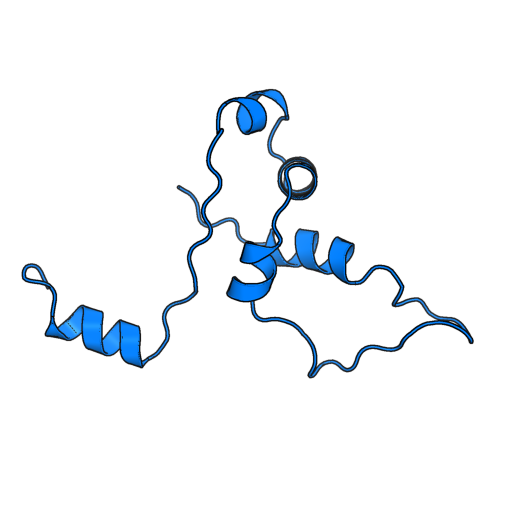A 1 83 ? -18.187 12.525 19.434 1.00 69.06 83 LYS A CA 1
ATOM 623 C C . LYS A 1 83 ? -19.365 12.401 18.452 1.00 69.06 83 LYS A C 1
ATOM 625 O O . LYS A 1 83 ? -20.435 12.915 18.758 1.00 69.06 83 LYS A O 1
ATOM 630 N N . ASN A 1 84 ? -19.138 11.770 17.299 1.00 60.03 84 ASN A N 1
ATOM 631 C CA . ASN A 1 84 ? -20.096 11.556 16.213 1.00 60.03 84 ASN A CA 1
ATOM 632 C C . ASN A 1 84 ? -20.133 10.069 15.793 1.00 60.03 84 ASN A C 1
ATOM 634 O O . ASN A 1 84 ? -20.080 9.784 14.595 1.00 60.03 84 ASN A O 1
ATOM 638 N N . ALA A 1 85 ? -20.135 9.139 16.754 1.00 50.75 85 ALA A N 1
ATOM 639 C CA . ALA A 1 85 ? -20.635 7.784 16.506 1.00 50.75 85 ALA A CA 1
ATOM 640 C C . ALA A 1 85 ? -22.171 7.801 16.415 1.00 50.75 85 ALA A C 1
ATOM 642 O O . ALA A 1 85 ? -22.796 8.538 17.215 1.00 50.75 85 ALA A O 1
#

InterPro domains:
  IPR027417 P-loop containing nucleoside triphosphate hydrolase [G3DSA:3.40.50.300] (1-68)
  IPR027417 P-loop containing nucleoside triphosphate hydrolase [SSF52540] (2-84)
  IPR050052 ATP-dependent Clp protease ATP-binding subunit ClpX [PTHR48102] (1-85)